Protein AF-A0A3B0YN69-F1 (afdb_monomer)

Mean predicted aligned error: 7.29 Å

Structure (mmCIF, N/CA/C/O backbone):
data_AF-A0A3B0YN69-F1
#
_entry.id   AF-A0A3B0YN69-F1
#
loop_
_atom_site.group_PDB
_atom_site.id
_atom_site.type_symbol
_atom_site.label_atom_id
_atom_site.label_alt_id
_atom_site.label_comp_id
_atom_site.label_asym_id
_atom_site.label_entity_id
_atom_site.label_seq_id
_atom_site.pdbx_PDB_ins_code
_atom_site.Cartn_x
_atom_site.Cartn_y
_atom_site.Cartn_z
_atom_site.occupancy
_atom_site.B_iso_or_equiv
_atom_site.auth_seq_id
_atom_site.auth_comp_id
_atom_site.auth_asym_id
_atom_site.auth_atom_id
_atom_site.pdbx_PDB_model_num
ATOM 1 N N . MET A 1 1 ? 7.382 -7.544 -9.881 1.00 56.44 1 MET A N 1
ATOM 2 C CA . MET A 1 1 ? 8.264 -7.665 -8.691 1.00 56.44 1 MET A CA 1
ATOM 3 C C . MET A 1 1 ? 7.940 -8.957 -7.957 1.00 56.44 1 MET A C 1
ATOM 5 O O . MET A 1 1 ? 6.772 -9.309 -7.912 1.00 56.44 1 MET A O 1
ATOM 9 N N . GLY A 1 2 ? 8.909 -9.692 -7.411 1.00 54.28 2 GLY A N 1
ATOM 10 C CA . GLY A 1 2 ? 8.637 -10.919 -6.642 1.00 54.28 2 GLY A CA 1
ATOM 11 C C . GLY A 1 2 ? 7.911 -10.614 -5.325 1.00 54.28 2 GLY A C 1
ATOM 12 O O . GLY A 1 2 ? 8.542 -10.474 -4.285 1.00 54.28 2 GLY A O 1
ATOM 13 N N . VAL A 1 3 ? 6.591 -10.430 -5.392 1.00 58.50 3 VAL A N 1
ATOM 14 C CA . VAL A 1 3 ? 5.686 -10.099 -4.270 1.00 58.50 3 VAL A CA 1
ATOM 15 C C . VAL A 1 3 ? 4.603 -11.163 -4.098 1.00 58.5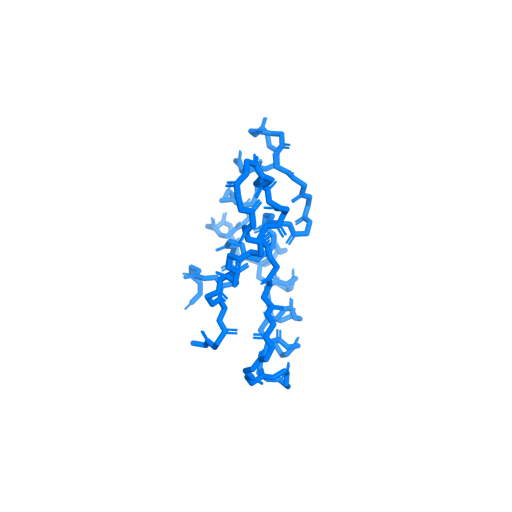0 3 VAL A C 1
ATOM 17 O O . VAL A 1 3 ? 3.645 -10.944 -3.360 1.00 58.50 3 VAL A O 1
ATOM 20 N N . VAL A 1 4 ? 4.718 -12.308 -4.779 1.00 57.88 4 VAL A N 1
ATOM 21 C CA . VAL A 1 4 ? 3.777 -13.420 -4.609 1.00 57.88 4 VAL A CA 1
ATOM 22 C C . VAL A 1 4 ? 3.922 -13.941 -3.176 1.00 57.88 4 VAL A C 1
ATOM 24 O O . VAL A 1 4 ? 5.016 -14.350 -2.784 1.00 57.88 4 VAL A O 1
ATOM 27 N N . PRO A 1 5 ? 2.864 -13.861 -2.351 1.00 64.81 5 PRO A N 1
ATOM 28 C CA . PRO A 1 5 ? 2.898 -14.413 -1.012 1.00 64.81 5 PRO A CA 1
ATOM 29 C C . PRO A 1 5 ? 3.021 -15.931 -1.122 1.00 64.81 5 PRO A C 1
ATOM 31 O O . PRO A 1 5 ? 2.195 -16.564 -1.777 1.00 64.81 5 PRO A O 1
ATOM 34 N N . VAL A 1 6 ? 4.037 -16.506 -0.487 1.00 67.25 6 VAL A N 1
ATOM 35 C CA . VAL A 1 6 ? 4.191 -17.956 -0.416 1.00 67.25 6 VAL A CA 1
ATOM 36 C C . VAL A 1 6 ? 3.163 -18.473 0.586 1.00 67.25 6 VAL A C 1
ATOM 38 O O . VAL A 1 6 ? 3.070 -17.974 1.716 1.00 67.25 6 VAL A O 1
ATOM 41 N N . ASN A 1 7 ? 2.355 -19.439 0.150 1.00 63.06 7 ASN A N 1
ATOM 42 C CA . ASN A 1 7 ? 1.440 -20.154 1.030 1.00 63.06 7 ASN A CA 1
ATOM 43 C C . ASN A 1 7 ? 2.282 -21.079 1.907 1.00 63.06 7 ASN A C 1
ATOM 45 O O . ASN A 1 7 ? 3.010 -21.927 1.398 1.00 63.06 7 ASN A O 1
ATOM 49 N N . ARG A 1 8 ? 2.212 -20.889 3.225 1.00 59.62 8 ARG A N 1
ATOM 50 C CA . ARG A 1 8 ? 2.878 -21.754 4.204 1.00 59.62 8 ARG A CA 1
ATOM 51 C C . ARG A 1 8 ? 1.822 -22.614 4.883 1.00 59.62 8 ARG A C 1
ATOM 53 O O . ARG A 1 8 ? 1.647 -22.548 6.097 1.00 59.62 8 ARG A O 1
ATOM 60 N N . ASP A 1 9 ? 1.068 -23.318 4.051 1.00 73.12 9 ASP A N 1
ATOM 61 C CA . ASP A 1 9 ? -0.060 -24.132 4.475 1.00 73.12 9 ASP A CA 1
ATOM 62 C C . ASP A 1 9 ? 0.416 -25.588 4.599 1.00 73.12 9 ASP A C 1
ATOM 64 O O . ASP A 1 9 ? 1.070 -26.102 3.693 1.00 73.12 9 ASP A O 1
ATOM 68 N N . SER A 1 10 ? 0.131 -26.243 5.726 1.00 69.62 10 SER A N 1
ATOM 69 C CA . SER A 1 10 ? 0.379 -27.679 5.921 1.00 69.62 10 SER A CA 1
ATOM 70 C C . SER A 1 10 ? -0.843 -28.328 6.567 1.00 69.62 10 SER A C 1
ATOM 72 O O . SER A 1 10 ? -1.312 -27.898 7.622 1.00 69.62 10 SER A O 1
ATOM 74 N N . GLY A 1 11 ? -1.404 -29.353 5.920 1.00 76.44 11 GLY A N 1
ATOM 75 C CA . GLY A 1 11 ? -2.623 -30.019 6.392 1.00 76.44 11 GLY A CA 1
ATOM 76 C C . GLY A 1 11 ? -3.770 -29.030 6.659 1.00 76.44 11 GLY A C 1
ATOM 77 O O . GLY A 1 11 ? -4.258 -28.378 5.741 1.00 76.44 11 GLY A O 1
ATOM 78 N N . LYS A 1 12 ? -4.191 -28.902 7.928 1.00 71.50 12 LYS A N 1
ATOM 79 C CA . LYS A 1 12 ? -5.248 -27.969 8.385 1.00 71.50 12 LYS A CA 1
ATOM 80 C C . LYS A 1 12 ? -4.739 -26.566 8.760 1.00 71.50 12 LYS A C 1
ATOM 82 O O . LYS A 1 12 ? -5.545 -25.683 9.049 1.00 71.50 12 LYS A O 1
ATOM 87 N N . MET A 1 13 ? -3.426 -26.336 8.786 1.00 69.50 13 MET A N 1
ATOM 88 C CA . MET A 1 13 ? -2.849 -25.046 9.162 1.00 69.50 13 MET A CA 1
ATOM 89 C C . MET A 1 13 ? -2.859 -24.091 7.965 1.00 69.50 13 MET A C 1
ATOM 91 O O . MET A 1 13 ? -2.164 -24.322 6.978 1.00 69.50 13 MET A O 1
ATOM 95 N N . ARG A 1 14 ? -3.600 -22.981 8.081 1.00 68.12 14 ARG A N 1
ATOM 96 C CA . ARG A 1 14 ? -3.501 -21.832 7.168 1.00 68.12 14 ARG A CA 1
ATOM 97 C C . ARG A 1 14 ? -2.599 -20.762 7.773 1.00 68.12 14 ARG A C 1
ATOM 99 O O . ARG A 1 14 ? -2.998 -20.036 8.685 1.00 68.12 14 ARG A O 1
ATOM 106 N N . GLY A 1 15 ? -1.367 -20.682 7.281 1.00 70.00 15 GLY A N 1
ATOM 107 C CA . GLY A 1 15 ? -0.366 -19.741 7.776 1.00 70.00 15 GLY A CA 1
ATOM 108 C C . GLY A 1 15 ? -0.595 -18.313 7.270 1.00 70.00 15 GLY A C 1
ATOM 109 O O . GLY A 1 15 ? -1.199 -18.074 6.223 1.00 70.00 15 GLY A O 1
ATOM 110 N N . LYS A 1 16 ? -0.046 -17.314 7.976 1.00 69.75 16 LYS A N 1
ATOM 111 C CA . LYS A 1 16 ? 0.040 -15.949 7.426 1.00 69.75 16 LYS A CA 1
ATOM 112 C C . LYS A 1 16 ? 0.929 -15.983 6.184 1.00 69.75 16 LYS A C 1
ATOM 114 O O . LYS A 1 16 ? 2.121 -16.271 6.295 1.00 69.75 16 LYS A O 1
ATOM 119 N N . ARG A 1 17 ? 0.367 -15.638 5.026 1.00 73.25 17 ARG A N 1
ATOM 120 C CA . ARG A 1 17 ? 1.113 -15.570 3.767 1.00 73.25 17 ARG A CA 1
ATOM 121 C C . ARG A 1 17 ? 2.175 -14.477 3.855 1.00 73.25 17 ARG A C 1
ATOM 123 O O . ARG A 1 17 ? 1.863 -13.316 4.127 1.00 73.25 17 ARG A O 1
ATOM 130 N N . ARG A 1 18 ? 3.434 -14.847 3.640 1.00 69.69 18 ARG A N 1
ATOM 131 C CA . ARG A 1 18 ? 4.572 -13.919 3.633 1.00 69.69 18 ARG A CA 1
ATOM 132 C C . ARG A 1 18 ? 5.270 -14.022 2.292 1.00 69.69 18 ARG A C 1
ATOM 134 O O . ARG A 1 18 ? 5.280 -15.072 1.663 1.00 69.69 18 ARG A O 1
ATOM 141 N N . ILE A 1 19 ? 5.850 -12.920 1.848 1.00 69.94 19 ILE A N 1
ATOM 142 C CA . ILE A 1 19 ? 6.693 -12.936 0.657 1.00 69.94 19 ILE A CA 1
ATOM 143 C C . ILE A 1 19 ? 8.035 -13.541 1.079 1.00 69.94 19 ILE A C 1
ATOM 145 O O . ILE A 1 19 ? 8.713 -12.972 1.937 1.00 69.94 19 ILE A O 1
ATOM 149 N N . GLN A 1 20 ? 8.406 -14.677 0.497 1.00 64.25 20 GLN A N 1
ATOM 150 C CA . GLN A 1 20 ? 9.714 -15.316 0.663 1.00 64.25 20 GLN A CA 1
ATOM 151 C C . GLN A 1 20 ? 10.447 -15.309 -0.685 1.00 64.25 20 GLN A C 1
ATOM 153 O O . GLN A 1 20 ? 9.830 -15.540 -1.720 1.00 64.25 20 GLN A O 1
ATOM 158 N N . GLY A 1 21 ? 11.750 -15.008 -0.670 1.00 66.12 21 GLY A N 1
ATOM 159 C CA . GLY A 1 21 ? 12.574 -14.896 -1.881 1.00 66.12 21 GLY A CA 1
ATOM 160 C C . GLY A 1 21 ? 12.315 -13.638 -2.732 1.00 66.12 21 GLY A C 1
ATOM 161 O O . GLY A 1 21 ? 11.664 -12.683 -2.291 1.00 66.12 21 GLY A O 1
ATOM 162 N N . GLY A 1 22 ? 12.855 -13.634 -3.957 1.00 71.62 22 GLY A N 1
ATOM 163 C CA . GLY A 1 22 ? 12.676 -12.580 -4.966 1.00 71.62 22 GLY A CA 1
ATOM 164 C C . GLY A 1 22 ? 13.707 -11.439 -4.932 1.00 71.62 22 GLY A C 1
ATOM 165 O O . GLY A 1 22 ? 14.740 -11.512 -4.274 1.00 71.62 22 GLY A O 1
ATOM 166 N N . ARG A 1 23 ? 13.418 -10.349 -5.660 1.00 77.38 23 ARG A N 1
ATOM 167 C CA . ARG A 1 23 ? 14.300 -9.168 -5.793 1.00 77.38 23 ARG A CA 1
ATOM 168 C C . ARG A 1 23 ? 14.193 -8.253 -4.566 1.00 77.38 23 ARG A C 1
ATOM 170 O O . ARG A 1 23 ? 13.481 -7.248 -4.600 1.0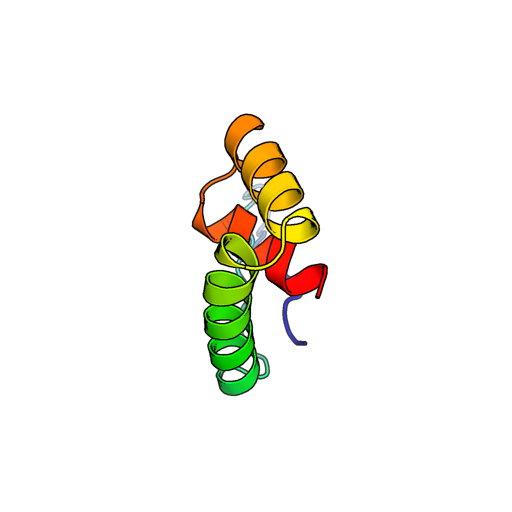0 77.38 23 ARG A O 1
ATOM 177 N N . ALA A 1 24 ? 14.888 -8.609 -3.484 1.00 78.75 24 ALA A N 1
ATOM 178 C CA . ALA A 1 24 ? 14.845 -7.876 -2.216 1.00 78.75 24 ALA A CA 1
ATOM 179 C C . ALA A 1 24 ? 15.216 -6.389 -2.368 1.00 78.75 24 ALA A C 1
ATOM 181 O O . ALA A 1 24 ? 14.467 -5.546 -1.881 1.00 78.75 24 ALA A O 1
ATOM 182 N N . CYS A 1 25 ? 16.280 -6.064 -3.113 1.00 82.00 25 CYS A N 1
ATOM 183 C CA . CYS A 1 25 ? 16.685 -4.672 -3.352 1.00 82.00 25 CYS A CA 1
ATOM 184 C C . CYS A 1 25 ? 15.576 -3.851 -4.017 1.00 82.00 25 CYS A C 1
ATOM 186 O O . CYS A 1 25 ? 15.244 -2.764 -3.558 1.00 82.00 25 CYS A O 1
ATOM 188 N N . VAL A 1 26 ? 14.935 -4.400 -5.052 1.00 83.06 26 VAL A N 1
ATOM 189 C CA . VAL A 1 26 ? 13.867 -3.690 -5.770 1.00 83.06 26 VAL A CA 1
ATOM 190 C C . VAL A 1 26 ? 12.642 -3.479 -4.884 1.00 83.06 26 VAL A C 1
ATOM 192 O O . VAL A 1 26 ? 12.005 -2.432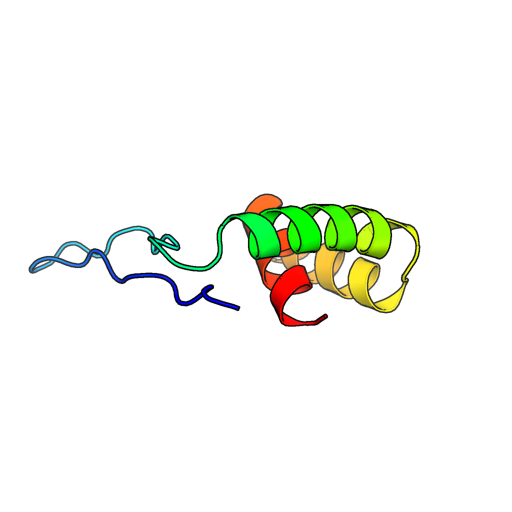 -4.940 1.00 83.06 26 VAL A O 1
ATOM 195 N N . ARG A 1 27 ? 12.334 -4.443 -4.010 1.00 83.31 27 ARG A N 1
ATOM 196 C CA . ARG A 1 27 ? 11.273 -4.288 -3.012 1.00 83.31 27 ARG A CA 1
ATOM 197 C C . ARG A 1 27 ? 11.600 -3.187 -2.003 1.00 83.31 27 ARG A C 1
ATOM 199 O O . ARG A 1 27 ? 10.698 -2.438 -1.653 1.00 83.31 27 ARG A O 1
ATOM 206 N N . SER A 1 28 ? 12.848 -3.075 -1.552 1.00 84.75 28 SER A N 1
ATOM 207 C CA . SER A 1 28 ? 13.265 -1.997 -0.645 1.00 84.75 28 SER A CA 1
ATOM 208 C C . SER A 1 28 ? 13.134 -0.622 -1.303 1.00 84.75 28 SER A C 1
ATOM 210 O O . SER A 1 28 ? 12.569 0.286 -0.697 1.00 84.75 28 SER A O 1
ATOM 212 N N . VAL A 1 29 ? 13.573 -0.490 -2.560 1.00 87.62 29 VAL A N 1
ATOM 213 C CA . VAL A 1 29 ? 13.449 0.759 -3.331 1.00 87.62 29 VAL A CA 1
ATOM 214 C C . VAL A 1 29 ? 11.983 1.139 -3.524 1.00 87.62 29 VAL A C 1
ATOM 216 O O . VAL A 1 29 ? 11.596 2.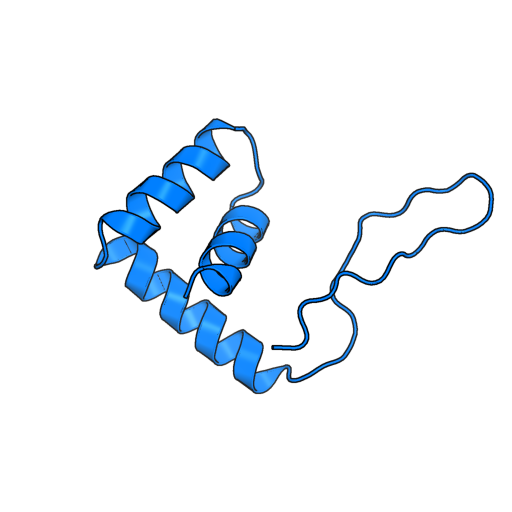263 -3.219 1.00 87.62 29 VAL A O 1
ATOM 219 N N . LEU A 1 30 ? 11.139 0.198 -3.953 1.00 86.69 30 LEU A N 1
ATOM 220 C CA . LEU A 1 30 ? 9.708 0.458 -4.118 1.00 86.69 30 LEU A CA 1
ATOM 221 C C . LEU A 1 30 ? 9.007 0.763 -2.798 1.00 86.69 30 LEU A C 1
ATOM 223 O O . LEU A 1 30 ? 8.093 1.579 -2.778 1.00 86.69 30 LEU A O 1
ATOM 227 N N . TYR A 1 31 ? 9.435 0.149 -1.696 1.00 87.12 31 TYR A N 1
ATOM 228 C CA . TYR A 1 31 ? 8.884 0.444 -0.379 1.00 87.12 31 TYR A CA 1
ATOM 229 C C . TYR A 1 31 ? 9.171 1.896 0.022 1.00 87.12 31 TYR A C 1
ATOM 231 O O . TYR A 1 31 ? 8.255 2.614 0.428 1.00 87.12 31 TYR A O 1
ATOM 239 N N . MET A 1 32 ? 10.406 2.361 -0.179 1.00 88.69 32 MET A N 1
ATOM 240 C CA . ME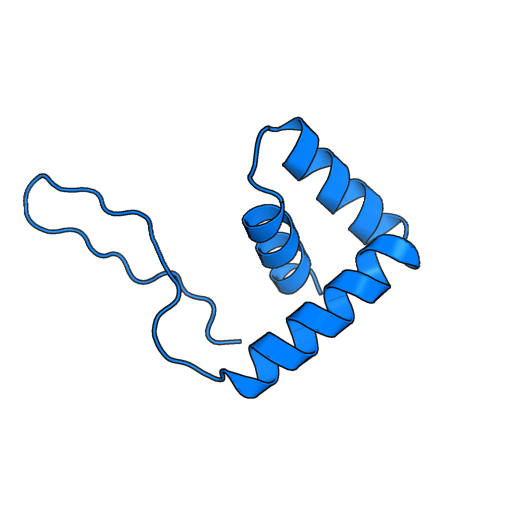T A 1 32 ? 10.764 3.766 0.033 1.00 88.69 32 MET A CA 1
ATOM 241 C C . MET A 1 32 ? 10.000 4.695 -0.919 1.00 88.69 32 MET A C 1
ATOM 243 O O . MET A 1 32 ? 9.410 5.671 -0.466 1.00 88.69 32 MET A O 1
ATOM 247 N N . ALA A 1 33 ? 9.897 4.346 -2.205 1.00 88.06 33 ALA A N 1
ATOM 248 C CA . ALA A 1 33 ? 9.121 5.118 -3.177 1.00 88.06 33 ALA A CA 1
ATOM 249 C C . ALA A 1 33 ? 7.635 5.218 -2.789 1.00 88.06 33 ALA A C 1
ATOM 251 O O . ALA A 1 33 ? 7.034 6.285 -2.906 1.00 88.06 33 ALA A O 1
ATOM 252 N N . THR A 1 34 ? 7.038 4.138 -2.269 1.00 88.69 34 THR A N 1
ATOM 253 C CA . THR A 1 34 ? 5.650 4.178 -1.794 1.00 88.69 34 THR A CA 1
ATOM 254 C C . THR A 1 34 ? 5.449 5.061 -0.582 1.00 88.69 34 THR A C 1
ATOM 256 O O . THR A 1 34 ? 4.392 5.677 -0.491 1.00 88.69 34 THR A O 1
ATOM 259 N N . LEU A 1 35 ? 6.420 5.156 0.330 1.00 89.50 35 LEU A N 1
ATOM 260 C CA . LEU A 1 35 ? 6.313 6.076 1.464 1.00 89.50 35 LEU A CA 1
ATOM 261 C C . LEU A 1 35 ? 6.203 7.517 0.962 1.00 89.50 35 LEU A C 1
ATOM 263 O O . LEU A 1 35 ? 5.255 8.216 1.318 1.00 89.50 35 LEU A O 1
ATOM 267 N N . SER A 1 36 ? 7.081 7.920 0.045 1.00 89.56 36 SER A N 1
ATOM 268 C CA . SER A 1 36 ? 7.015 9.236 -0.597 1.00 89.56 36 SER A CA 1
ATOM 269 C C . SER A 1 36 ? 5.694 9.427 -1.348 1.00 89.56 36 SER A C 1
ATOM 271 O O . SER A 1 36 ? 5.023 10.448 -1.204 1.00 89.56 36 SER A O 1
ATOM 273 N N . ALA A 1 37 ? 5.257 8.410 -2.094 1.00 88.06 37 ALA A N 1
ATOM 274 C CA . ALA A 1 37 ? 4.019 8.460 -2.861 1.00 88.06 37 ALA A CA 1
ATOM 275 C C . ALA A 1 37 ? 2.765 8.569 -1.975 1.00 88.06 37 ALA A C 1
ATOM 277 O O . ALA A 1 37 ? 1.801 9.215 -2.373 1.00 88.06 37 ALA A O 1
ATOM 278 N N . THR A 1 38 ? 2.764 8.002 -0.763 1.00 87.31 38 THR A N 1
ATOM 279 C CA . THR A 1 38 ? 1.642 8.182 0.179 1.00 87.31 38 THR A CA 1
ATOM 280 C C . THR A 1 38 ? 1.507 9.612 0.699 1.00 87.31 38 THR A C 1
ATOM 282 O O . THR A 1 38 ? 0.420 9.990 1.134 1.00 87.31 38 THR A O 1
ATOM 285 N N . LEU A 1 39 ? 2.577 10.407 0.639 1.00 86.56 39 LEU A N 1
ATOM 286 C CA . LEU A 1 39 ? 2.572 11.807 1.057 1.00 86.56 39 LEU A CA 1
ATOM 287 C C . LEU A 1 39 ? 2.268 12.739 -0.120 1.00 86.56 39 LEU A C 1
ATOM 289 O O . LEU A 1 39 ? 1.399 13.600 0.001 1.00 86.56 39 LEU A O 1
ATOM 293 N N . CYS A 1 40 ? 2.940 12.535 -1.254 1.00 87.94 40 CYS A N 1
ATOM 294 C CA . CYS A 1 40 ? 2.885 13.454 -2.392 1.00 87.94 40 CYS A CA 1
ATOM 295 C C . CYS A 1 40 ? 1.761 13.138 -3.388 1.00 87.94 40 CYS A C 1
ATOM 297 O O . CYS A 1 40 ? 1.282 14.042 -4.067 1.00 87.94 40 CYS A O 1
ATOM 299 N N . ASN A 1 41 ? 1.337 11.872 -3.509 1.00 88.81 41 ASN A N 1
ATOM 300 C CA . ASN A 1 41 ? 0.348 11.464 -4.507 1.00 88.81 41 ASN A CA 1
ATOM 301 C C . ASN A 1 41 ? -1.039 11.250 -3.862 1.00 88.81 41 ASN A C 1
ATOM 303 O O . ASN A 1 41 ? -1.236 10.274 -3.126 1.00 88.81 41 ASN A O 1
ATOM 307 N N . PRO A 1 42 ? -2.042 12.098 -4.171 1.00 87.75 42 PRO A N 1
ATOM 308 C CA . PRO A 1 42 ? -3.372 12.005 -3.570 1.00 87.75 42 PRO A CA 1
ATOM 309 C C . PRO A 1 42 ? -4.110 10.700 -3.918 1.00 87.75 42 PRO A C 1
ATOM 311 O O . PRO A 1 42 ? -4.893 10.206 -3.103 1.00 87.75 42 PRO A O 1
ATOM 314 N N . ILE A 1 43 ? -3.829 10.085 -5.073 1.00 88.94 43 ILE A N 1
ATOM 315 C CA . ILE A 1 43 ? -4.449 8.820 -5.503 1.00 88.94 43 ILE A CA 1
ATOM 316 C C . ILE A 1 43 ? -3.982 7.671 -4.602 1.00 88.94 43 ILE A C 1
ATOM 318 O O . ILE A 1 43 ? -4.790 6.882 -4.098 1.00 88.94 43 ILE A O 1
ATOM 322 N N . ILE A 1 44 ? -2.671 7.592 -4.364 1.00 88.88 44 ILE A N 1
ATOM 323 C CA . ILE A 1 44 ? -2.064 6.546 -3.529 1.00 88.88 44 ILE A CA 1
ATOM 324 C C . ILE A 1 44 ? -2.400 6.782 -2.059 1.00 88.88 44 ILE A C 1
ATOM 326 O O . ILE A 1 44 ? -2.725 5.829 -1.349 1.00 88.88 44 ILE A O 1
ATOM 330 N N . LYS A 1 45 ? -2.413 8.043 -1.617 1.00 89.75 45 LYS A N 1
ATOM 331 C CA . LYS A 1 45 ? -2.858 8.434 -0.278 1.00 89.75 45 LYS A CA 1
ATOM 332 C C . LYS A 1 45 ? -4.297 7.987 -0.012 1.00 89.75 45 LYS A C 1
ATOM 334 O O . LYS A 1 45 ? -4.551 7.311 0.984 1.00 89.75 45 LYS A O 1
ATOM 339 N N . CYS A 1 46 ? -5.227 8.277 -0.926 1.00 91.69 46 CYS A N 1
ATOM 340 C CA . CYS A 1 46 ? -6.621 7.838 -0.822 1.00 91.69 46 CYS A CA 1
ATOM 341 C C . CYS A 1 46 ? -6.724 6.307 -0.731 1.00 91.69 46 CYS A C 1
ATOM 343 O O . CYS A 1 46 ? -7.430 5.772 0.125 1.00 91.69 46 CYS A O 1
ATOM 345 N N . PHE A 1 47 ? -5.977 5.585 -1.571 1.00 90.38 47 PHE A N 1
ATOM 346 C CA . PHE A 1 47 ? -5.954 4.124 -1.551 1.00 90.38 47 PHE A CA 1
ATOM 347 C C . PHE A 1 47 ? -5.393 3.556 -0.236 1.00 90.38 47 PHE A C 1
ATOM 349 O O . PHE A 1 47 ? -5.982 2.638 0.337 1.00 90.38 47 PHE A O 1
ATOM 356 N N . TYR A 1 48 ? -4.310 4.138 0.281 1.00 90.75 48 TYR A N 1
ATOM 357 C CA . TYR A 1 48 ? -3.733 3.776 1.573 1.00 90.75 48 TYR A CA 1
ATOM 358 C C . TYR A 1 48 ? -4.729 3.999 2.719 1.00 90.75 48 TYR A C 1
ATOM 360 O O . TYR A 1 48 ? -4.965 3.081 3.506 1.00 90.75 48 TYR A O 1
ATOM 368 N N . HIS A 1 49 ? -5.372 5.170 2.780 1.00 91.31 49 HIS A N 1
ATOM 369 C CA . HIS A 1 49 ? -6.374 5.464 3.808 1.00 91.31 49 HIS A CA 1
ATOM 370 C C . HIS A 1 49 ? -7.580 4.528 3.730 1.00 91.31 49 HIS A C 1
ATOM 372 O O . HIS A 1 49 ? -8.019 4.046 4.770 1.00 91.31 49 HIS A O 1
ATOM 378 N N . LYS A 1 50 ? -8.067 4.194 2.526 1.00 93.06 50 LYS A N 1
ATOM 379 C CA . LYS A 1 50 ? -9.143 3.203 2.346 1.00 93.06 50 LYS A CA 1
ATOM 380 C C . LYS A 1 50 ? -8.768 1.845 2.939 1.00 93.06 50 LYS A C 1
ATOM 382 O O . LYS A 1 50 ? -9.567 1.246 3.650 1.00 93.06 50 LYS A O 1
ATOM 387 N N . LEU A 1 51 ? -7.546 1.370 2.698 1.00 90.94 51 LEU A N 1
ATOM 388 C CA . LEU A 1 51 ? -7.078 0.089 3.237 1.00 90.94 51 LEU A CA 1
ATOM 389 C C . LEU A 1 51 ? -6.903 0.118 4.759 1.00 90.94 51 LEU A C 1
ATOM 391 O O . LEU A 1 51 ? -7.243 -0.854 5.434 1.00 90.94 51 LEU A O 1
ATOM 395 N N . VAL A 1 52 ? -6.388 1.221 5.304 1.00 92.31 52 VAL A N 1
ATOM 396 C CA . VAL A 1 52 ? -6.256 1.399 6.756 1.00 92.31 52 VAL A CA 1
ATOM 397 C C . VAL A 1 52 ? -7.633 1.481 7.422 1.00 92.31 52 VAL A C 1
ATOM 399 O O . VAL A 1 52 ? -7.838 0.835 8.445 1.00 92.31 52 VAL A O 1
ATOM 402 N N . ALA A 1 53 ? -8.594 2.184 6.814 1.00 92.19 53 ALA A N 1
ATOM 403 C CA . ALA A 1 53 ? -9.978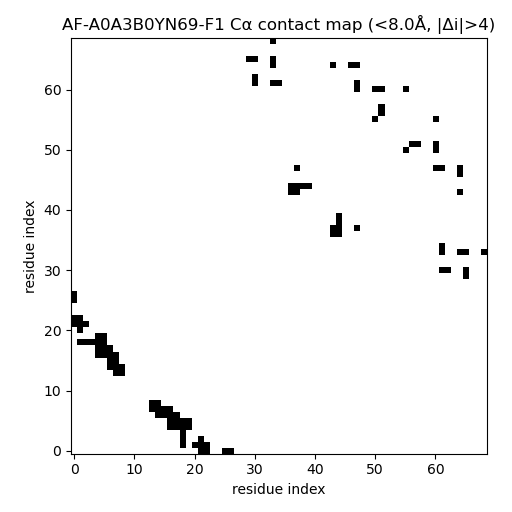 2.255 7.287 1.00 92.19 53 ALA A CA 1
ATOM 404 C C . ALA A 1 53 ? -10.677 0.884 7.259 1.00 92.19 53 ALA A C 1
ATOM 406 O O . ALA A 1 53 ? -11.465 0.575 8.144 1.00 92.19 53 ALA A O 1
ATOM 407 N N . GLN A 1 54 ? -10.323 0.014 6.308 1.00 91.38 54 GLN A N 1
ATOM 408 C CA . GLN A 1 54 ? -10.754 -1.392 6.270 1.00 91.38 54 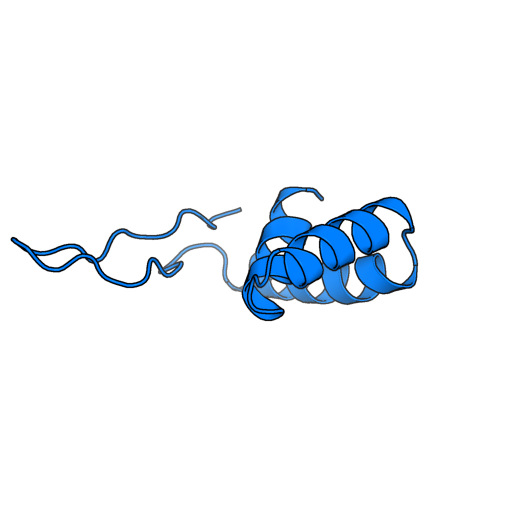GLN A CA 1
ATOM 409 C C . GLN A 1 54 ? -10.067 -2.287 7.328 1.00 91.38 54 GLN A C 1
ATOM 411 O O . GLN A 1 54 ? -10.172 -3.513 7.264 1.00 91.38 54 GLN A O 1
ATOM 416 N N . GLY A 1 55 ? -9.305 -1.715 8.267 1.00 90.25 55 GLY A N 1
ATOM 417 C CA . GLY A 1 55 ? -8.618 -2.451 9.331 1.00 90.25 55 GLY A CA 1
ATOM 418 C C . GLY A 1 55 ? -7.373 -3.215 8.869 1.00 90.25 55 GLY A C 1
ATOM 419 O O . GLY A 1 55 ? -6.843 -4.058 9.602 1.00 90.25 55 GLY A O 1
ATOM 420 N N . LYS A 1 56 ? -6.867 -2.965 7.652 1.00 87.75 56 LYS A N 1
ATOM 421 C CA . LYS A 1 56 ? -5.618 -3.592 7.201 1.00 87.75 56 LYS A CA 1
ATOM 422 C C . LYS A 1 56 ? -4.441 -2.987 7.962 1.00 87.75 56 LYS A C 1
ATOM 424 O O . LYS A 1 56 ? -4.343 -1.779 8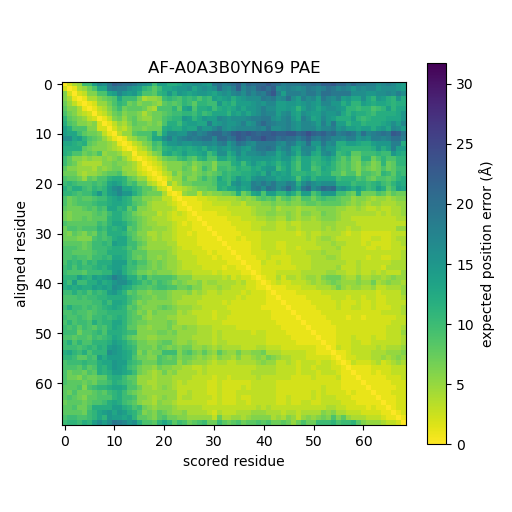.156 1.00 87.75 56 LYS A O 1
ATOM 429 N N . HIS A 1 57 ? -3.487 -3.838 8.337 1.00 87.62 57 HIS A N 1
ATOM 430 C CA . HIS A 1 57 ? -2.246 -3.377 8.955 1.00 87.62 57 HIS A CA 1
ATOM 431 C C . HIS A 1 57 ? -1.515 -2.405 8.022 1.00 87.62 57 HIS A C 1
ATOM 433 O O . HIS A 1 57 ? -1.373 -2.685 6.830 1.00 87.62 57 HIS A O 1
ATOM 439 N N . LYS A 1 58 ? -0.962 -1.320 8.574 1.00 87.06 58 LYS A N 1
ATOM 440 C CA . LYS A 1 58 ? -0.255 -0.268 7.816 1.00 87.06 58 LYS A CA 1
ATOM 441 C C . LYS A 1 58 ? 0.799 -0.833 6.851 1.00 87.06 58 LYS A C 1
ATOM 443 O O . LYS A 1 58 ? 0.851 -0.456 5.686 1.00 87.06 58 LYS A O 1
ATOM 448 N N . LYS A 1 59 ? 1.571 -1.834 7.290 1.00 85.31 59 LYS A N 1
ATOM 449 C CA . LYS A 1 59 ? 2.579 -2.520 6.457 1.00 85.31 59 LYS A CA 1
ATOM 450 C C . LYS A 1 59 ? 1.972 -3.280 5.267 1.00 85.31 59 LYS A C 1
ATOM 452 O O . LYS A 1 59 ? 2.557 -3.318 4.185 1.00 85.31 59 LYS A O 1
ATOM 457 N N . VAL A 1 60 ? 0.792 -3.875 5.453 1.00 84.75 60 VAL A N 1
ATOM 458 C CA . VAL A 1 60 ? 0.042 -4.558 4.385 1.00 84.75 60 VAL A CA 1
ATOM 459 C C . VAL A 1 60 ? -0.547 -3.534 3.419 1.00 84.75 60 VAL A C 1
ATOM 461 O O . VAL A 1 60 ? -0.479 -3.747 2.212 1.00 84.75 60 VAL A O 1
ATOM 464 N N . ALA A 1 61 ? -1.044 -2.406 3.931 1.00 88.75 61 ALA A N 1
ATOM 465 C CA . ALA A 1 61 ? -1.537 -1.310 3.107 1.00 88.75 61 ALA A CA 1
ATOM 466 C C . ALA A 1 61 ? -0.427 -0.724 2.215 1.00 88.75 61 ALA A C 1
ATOM 468 O O . ALA A 1 61 ? -0.620 -0.627 1.008 1.00 88.75 61 ALA A O 1
ATOM 469 N N . LEU A 1 62 ? 0.772 -0.466 2.754 1.00 87.69 62 LEU A N 1
ATOM 470 C CA . LEU A 1 62 ? 1.937 -0.051 1.954 1.00 87.69 62 LEU A CA 1
ATOM 471 C C . LEU A 1 62 ? 2.319 -1.095 0.896 1.00 87.69 62 LEU A C 1
ATOM 473 O O . LEU A 1 62 ? 2.622 -0.753 -0.242 1.00 87.69 62 LEU A O 1
ATOM 477 N N . THR A 1 63 ? 2.238 -2.385 1.237 1.00 85.50 63 THR A N 1
ATOM 478 C CA . THR A 1 63 ? 2.506 -3.471 0.279 1.00 85.50 63 THR A CA 1
ATOM 479 C C . THR A 1 63 ? 1.475 -3.538 -0.847 1.00 85.50 63 THR A C 1
ATOM 481 O O . THR A 1 63 ? 1.819 -3.876 -1.979 1.00 85.50 63 THR A O 1
ATOM 484 N N . ALA A 1 64 ? 0.219 -3.196 -0.569 1.00 85.88 64 ALA A N 1
ATOM 485 C CA . ALA A 1 64 ? -0.807 -3.064 -1.595 1.00 85.8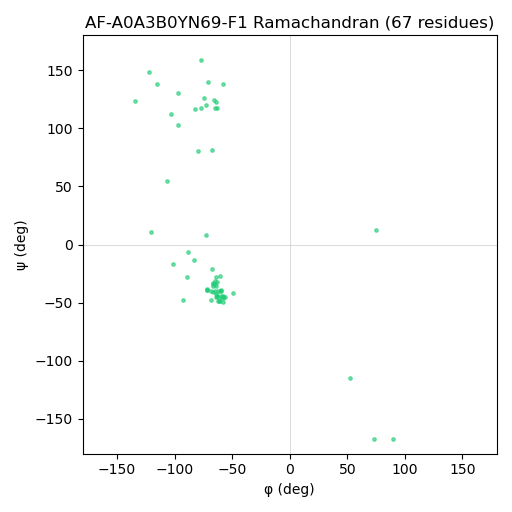8 64 ALA A CA 1
ATOM 486 C C . ALA A 1 64 ? -0.586 -1.813 -2.461 1.00 85.88 64 ALA A C 1
ATOM 488 O O . ALA A 1 64 ? -0.732 -1.902 -3.677 1.00 85.88 64 ALA A O 1
ATOM 489 N N . CYS A 1 65 ? -0.168 -0.685 -1.874 1.00 87.38 65 CYS A N 1
ATOM 490 C CA . CYS A 1 65 ? 0.222 0.510 -2.629 1.00 87.38 65 CYS A CA 1
ATOM 491 C C . CYS A 1 65 ? 1.406 0.227 -3.568 1.00 87.38 65 CYS A C 1
ATOM 493 O O . CYS A 1 65 ? 1.365 0.638 -4.721 1.00 87.38 65 CYS A O 1
ATOM 495 N N . MET A 1 66 ? 2.401 -0.553 -3.122 1.00 86.19 66 MET A N 1
ATOM 496 C CA . MET A 1 66 ? 3.547 -0.974 -3.950 1.00 86.19 66 MET A CA 1
ATOM 497 C C . MET A 1 66 ? 3.139 -1.788 -5.180 1.00 86.19 66 MET A C 1
ATOM 499 O O . MET A 1 66 ? 3.882 -1.825 -6.149 1.00 86.19 66 MET A O 1
ATOM 503 N N . ARG A 1 67 ? 2.000 -2.487 -5.128 1.00 81.25 67 ARG A N 1
ATOM 504 C CA . ARG A 1 67 ? 1.464 -3.252 -6.265 1.00 81.25 67 ARG A CA 1
ATOM 505 C C . ARG A 1 67 ? 0.661 -2.401 -7.246 1.00 81.25 67 ARG A C 1
ATOM 507 O O . ARG A 1 67 ? 0.296 -2.914 -8.296 1.00 81.25 67 ARG A O 1
ATOM 514 N N . LYS A 1 68 ? 0.303 -1.180 -6.849 1.00 79.50 68 LYS A N 1
ATOM 515 C CA . LYS A 1 68 ? -0.529 -0.264 -7.630 1.00 79.50 68 LYS A CA 1
ATOM 516 C C . LYS A 1 68 ? 0.291 0.827 -8.330 1.00 79.50 68 LYS A C 1
ATOM 518 O O . LYS A 1 68 ? -0.243 1.460 -9.233 1.00 79.50 68 LYS A O 1
ATOM 523 N N . LEU A 1 69 ? 1.537 1.036 -7.889 1.00 71.38 69 LEU A N 1
ATOM 524 C CA . LEU A 1 69 ? 2.605 1.673 -8.667 1.00 71.38 69 LEU A CA 1
ATOM 525 C C . LEU A 1 69 ? 3.039 0.753 -9.809 1.00 71.38 69 LEU A C 1
ATOM 527 O O . LEU A 1 69 ? 3.312 1.296 -10.896 1.00 71.38 69 LEU A O 1
#

Foldseek 3Di:
DQFPFDFPDDDPDGDDGDRDDDDPVVVVVLLVVLVVCCVPPVVLVVQLVVCVVVVHDSVVSSSVSSVVD

Sequence (69 aa):
MGVVPVNRDSGKMRGKRRIQGGRACVRSVLYMATLSATLCNPIIKCFYHKLVAQGKHKKVALTACMRKL

Secondary structure (DSSP, 8-state):
---PPBP--BTTB-PPPB--SS-HHHHHHHHHHHHHHHHH-HHHHHHHHHHHHTT--HHHHHHHHHTT-

Solvent-accessible surface area (backbone atoms only — not comparable to full-atom values): 4096 Å² total; per-residue (Å²): 127,66,65,66,55,42,81,59,62,58,96,91,47,81,45,85,63,43,68,69,77,65,56,59,68,61,50,54,52,42,51,54,52,38,56,54,35,45,73,76,33,70,70,50,28,51,53,37,49,53,34,43,73,70,69,41,54,68,72,57,25,51,54,52,50,51,72,73,108

Radius of gyration: 13.56 Å; Cα contacts (8 Å, |Δi|>4): 56; chains: 1; bounding box: 27×44×18 Å

InterPro domains:
  IPR003346 Transposase IS116/IS110/IS902, C-terminal [PF02371] (1-49)
  IPR047650 Transposase IS110-like [PTHR33055] (2-69)

pLDDT: mean 80.5, std 10.65, range [54.28, 93.06]

Organism: NCBI:txid652676